Protein AF-A0A9Q9HZM0-F1 (afdb_monomer_lite)

Foldseek 3Di:
DDLCLLCVLLVNNPDPPCSVVLVVLLVVLQVVLCVQQVHRQCVVCVVDHDPLQVNLSSVSSNVVVVCVVVVHDCPPPDRDPSSCVSSVVSRDPD

Sequence (94 aa):
MPLETVKAGVSAGGFTADDALLSRLAAASEVSIAGYLRFDLADEFPDGIPADLEQAIIELVRFFYEAHQDGRGTEGQGLPPLVRTLLAPHRKFL

Radius of gyration: 13.19 Å; chains: 1; bounding box: 25×29×34 Å

pLDDT: mean 88.4, std 7.7, range [57.06, 95.94]

Secondary structure (DSSP, 8-state):
--HHHHHHHTT-TT-STTHHHHHHHHHHHHHHHHHHHTS-HHHH-TT---HHHHHHHHHHHHHHHHHHHTT---TT--S-HHHHHHHGGG----

Structure (mmCIF, N/CA/C/O backbone):
data_AF-A0A9Q9HZM0-F1
#
_entry.id   AF-A0A9Q9HZM0-F1
#
loop_
_atom_site.group_PDB
_atom_site.id
_atom_site.type_symbol
_atom_site.label_atom_id
_atom_site.label_alt_id
_atom_site.label_comp_id
_atom_site.label_asym_id
_atom_site.label_entity_id
_atom_site.label_seq_id
_atom_site.pdbx_PDB_ins_code
_atom_site.Cartn_x
_atom_site.Cartn_y
_atom_site.Cartn_z
_atom_site.occupancy
_atom_site.B_iso_or_equiv
_atom_site.auth_seq_id
_atom_site.auth_comp_id
_atom_site.auth_asym_id
_atom_site.auth_atom_id
_atom_site.pdbx_PDB_model_num
ATOM 1 N N . MET A 1 1 ? 1.105 -8.968 3.466 1.00 84.25 1 MET A N 1
ATOM 2 C CA . MET A 1 1 ? 0.258 -9.490 2.355 1.00 84.25 1 MET A CA 1
ATOM 3 C C . MET A 1 1 ? 1.037 -10.486 1.472 1.00 84.25 1 MET A C 1
ATOM 5 O O . MET A 1 1 ? 2.245 -10.311 1.344 1.00 84.25 1 MET A O 1
ATOM 9 N N . PRO A 1 2 ? 0.412 -11.519 0.860 1.00 89.12 2 PRO A N 1
ATOM 10 C CA . PRO A 1 2 ? 1.091 -12.434 -0.073 1.00 89.12 2 PRO A CA 1
ATOM 11 C C . PRO A 1 2 ? 1.558 -11.752 -1.372 1.00 89.12 2 PRO A C 1
ATOM 13 O O . PRO A 1 2 ? 0.837 -10.935 -1.942 1.00 89.12 2 PRO A O 1
ATOM 16 N N . LEU A 1 3 ? 2.733 -12.133 -1.888 1.00 88.19 3 LEU A N 1
ATOM 17 C CA . LEU A 1 3 ? 3.309 -11.543 -3.109 1.00 88.19 3 LEU A CA 1
ATOM 18 C C . LEU A 1 3 ? 2.424 -11.744 -4.352 1.00 88.19 3 LEU A C 1
ATOM 20 O O . LEU A 1 3 ? 2.302 -10.837 -5.169 1.00 88.19 3 LEU A O 1
ATOM 24 N N . GLU A 1 4 ? 1.769 -12.897 -4.481 1.00 89.75 4 GLU A N 1
ATOM 25 C CA . GLU A 1 4 ? 0.861 -13.185 -5.602 1.00 89.75 4 GLU A CA 1
ATOM 26 C C . GLU A 1 4 ? -0.319 -12.199 -5.660 1.00 89.75 4 GLU A C 1
ATOM 28 O O . GLU A 1 4 ? -0.692 -11.745 -6.741 1.00 89.75 4 GLU A O 1
ATOM 33 N N . THR A 1 5 ? -0.851 -11.791 -4.502 1.00 89.19 5 THR A N 1
ATOM 34 C CA . THR A 1 5 ? -1.903 -10.767 -4.405 1.00 89.19 5 THR A CA 1
ATOM 35 C C . THR A 1 5 ? -1.403 -9.420 -4.921 1.00 89.19 5 THR A C 1
ATOM 37 O O . THR A 1 5 ? -2.074 -8.769 -5.722 1.00 89.19 5 THR A O 1
ATOM 40 N N . VAL A 1 6 ? -0.184 -9.029 -4.535 1.00 90.25 6 VAL A N 1
ATOM 41 C CA . VAL A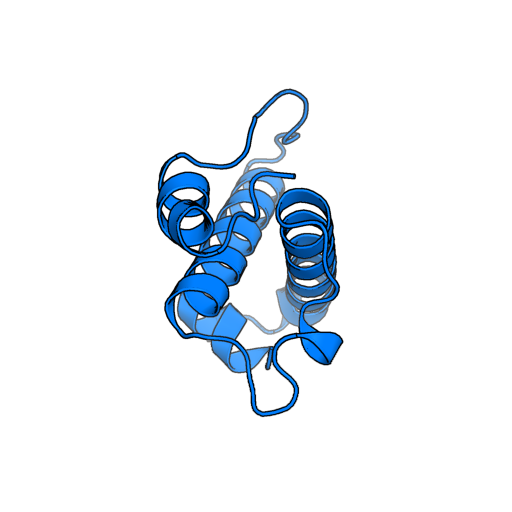 1 6 ? 0.455 -7.794 -5.014 1.00 90.25 6 VAL A CA 1
ATOM 42 C C . VAL A 1 6 ? 0.637 -7.839 -6.527 1.00 90.25 6 VAL A C 1
ATOM 44 O O . VAL A 1 6 ? 0.250 -6.903 -7.222 1.00 90.25 6 VAL A O 1
ATOM 47 N N . LYS A 1 7 ? 1.178 -8.943 -7.053 1.00 90.25 7 LYS A N 1
ATOM 48 C CA . LYS A 1 7 ? 1.412 -9.133 -8.490 1.00 90.25 7 LYS A CA 1
ATOM 49 C C . LYS A 1 7 ? 0.119 -9.070 -9.295 1.00 90.25 7 LYS A C 1
ATOM 51 O O . LYS A 1 7 ? 0.105 -8.448 -10.357 1.00 90.25 7 LYS A O 1
ATOM 56 N N . ALA A 1 8 ? -0.96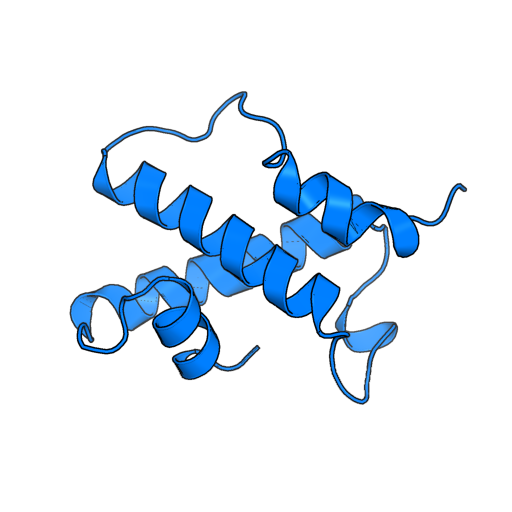1 -9.670 -8.798 1.00 87.75 8 ALA A N 1
ATOM 57 C CA . ALA A 1 8 ? -2.277 -9.554 -9.416 1.00 87.75 8 ALA A CA 1
ATOM 58 C C . ALA A 1 8 ? -2.764 -8.094 -9.418 1.00 87.75 8 ALA A C 1
ATOM 60 O O . ALA A 1 8 ? -3.170 -7.585 -10.463 1.00 87.75 8 ALA A O 1
ATOM 61 N N . GLY A 1 9 ? -2.644 -7.399 -8.283 1.00 85.44 9 GLY A N 1
ATOM 62 C CA . GLY A 1 9 ? -3.086 -6.014 -8.115 1.00 85.44 9 GLY A CA 1
ATOM 63 C C . GLY A 1 9 ? -2.346 -4.996 -8.990 1.00 85.44 9 GLY A C 1
ATOM 64 O O . GLY A 1 9 ? -2.960 -4.065 -9.509 1.00 85.44 9 GLY A O 1
ATOM 65 N N . VAL A 1 10 ? -1.046 -5.197 -9.230 1.00 86.62 10 VAL A N 1
ATOM 66 C CA . VAL A 1 10 ? -0.233 -4.313 -10.089 1.00 86.62 10 VAL A CA 1
ATOM 67 C C . VAL A 1 10 ? -0.133 -4.790 -11.542 1.00 86.62 10 VAL A C 1
ATOM 69 O O . VAL A 1 10 ? 0.621 -4.224 -12.327 1.00 86.62 10 VAL A O 1
ATOM 72 N N . SER A 1 11 ? -0.897 -5.821 -11.927 1.00 83.31 11 SER A N 1
ATOM 73 C CA . SER A 1 11 ? -0.858 -6.427 -13.271 1.00 83.31 11 SER A CA 1
ATOM 74 C C . SER A 1 11 ? 0.520 -6.991 -13.677 1.00 83.31 11 SER A C 1
ATOM 76 O O . SER A 1 11 ? 0.853 -7.038 -14.860 1.00 83.31 11 SER A O 1
ATOM 78 N N . ALA A 1 12 ? 1.308 -7.474 -12.708 1.00 77.50 12 ALA A N 1
ATOM 79 C CA . ALA A 1 12 ? 2.634 -8.080 -12.901 1.00 77.50 12 ALA A CA 1
ATOM 80 C C . ALA A 1 12 ? 2.652 -9.619 -12.738 1.00 77.50 12 ALA A C 1
ATOM 82 O O . ALA A 1 12 ? 3.711 -10.219 -12.570 1.00 77.50 12 ALA A O 1
ATOM 83 N N . GLY A 1 13 ? 1.494 -10.289 -12.804 1.00 67.12 13 GLY A N 1
ATOM 84 C CA . GLY A 1 13 ? 1.348 -11.734 -12.546 1.00 67.12 13 GLY A CA 1
ATOM 85 C C . GLY A 1 13 ? 2.239 -12.670 -13.383 1.00 67.12 13 GLY A C 1
ATOM 86 O O . GLY A 1 13 ? 2.528 -13.778 -12.946 1.00 67.12 13 GLY A O 1
ATOM 87 N N . GLY A 1 14 ? 2.712 -12.229 -14.554 1.00 66.62 14 GLY A N 1
ATOM 88 C CA . GLY A 1 14 ? 3.580 -13.019 -15.439 1.00 66.62 14 GLY A CA 1
ATOM 89 C C . GLY A 1 14 ? 5.085 -12.762 -15.299 1.00 66.62 14 GLY A C 1
ATOM 90 O O . GLY A 1 14 ? 5.870 -13.464 -15.935 1.00 66.62 14 GLY A O 1
ATOM 91 N N . PHE A 1 15 ? 5.506 -11.775 -14.502 1.00 72.12 15 PHE A N 1
ATOM 92 C CA . PHE A 1 15 ? 6.905 -11.346 -14.424 1.00 72.12 15 PHE A CA 1
ATOM 93 C C . PHE A 1 15 ? 7.511 -11.773 -13.088 1.00 72.12 15 PHE A C 1
ATOM 95 O O . PHE A 1 15 ? 7.079 -11.326 -12.032 1.00 72.12 15 PHE A O 1
ATOM 102 N N . THR A 1 16 ? 8.509 -12.658 -13.129 1.00 79.44 16 THR A N 1
ATOM 103 C CA . THR A 1 16 ? 9.274 -13.068 -11.935 1.00 79.44 16 THR A CA 1
ATOM 104 C C . THR A 1 16 ? 10.490 -12.179 -11.682 1.00 79.44 16 THR A C 1
ATOM 106 O O . THR A 1 16 ? 11.026 -12.159 -10.578 1.00 79.44 16 THR A O 1
ATOM 109 N N . ALA A 1 17 ? 10.928 -11.421 -12.694 1.00 83.00 17 ALA A N 1
ATOM 110 C CA . ALA A 1 17 ? 12.087 -10.533 -12.598 1.00 83.00 17 ALA A CA 1
ATOM 111 C C . ALA A 1 17 ? 11.913 -9.456 -11.512 1.00 83.00 17 ALA A C 1
ATOM 113 O O . ALA A 1 17 ? 12.889 -9.060 -10.876 1.00 83.00 17 ALA A O 1
ATOM 114 N N . ASP A 1 18 ? 10.669 -9.049 -11.257 1.00 86.81 18 ASP A N 1
ATOM 115 C CA . ASP A 1 18 ? 10.337 -7.978 -10.322 1.00 86.81 18 ASP A CA 1
ATOM 116 C C . ASP A 1 18 ? 9.902 -8.485 -8.940 1.00 86.81 18 ASP A C 1
ATOM 118 O O . ASP A 1 18 ? 9.614 -7.675 -8.064 1.00 86.81 18 ASP A O 1
ATOM 122 N N . ASP A 1 19 ? 9.901 -9.799 -8.683 1.00 92.19 19 ASP A N 1
ATOM 123 C CA . ASP A 1 19 ? 9.405 -10.379 -7.422 1.00 92.19 19 ASP A CA 1
ATOM 124 C C . ASP A 1 19 ? 10.110 -9.788 -6.187 1.00 92.19 19 ASP A C 1
ATOM 126 O O . ASP A 1 19 ? 9.475 -9.435 -5.186 1.00 92.19 19 ASP A O 1
ATO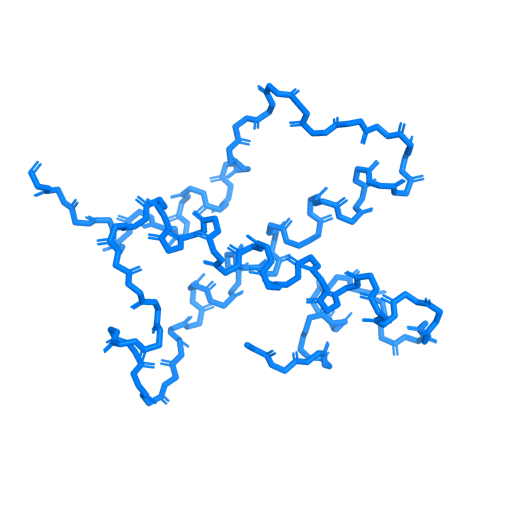M 130 N N . ALA A 1 20 ? 11.435 -9.627 -6.265 1.00 92.44 20 ALA A N 1
ATOM 131 C CA . ALA A 1 20 ? 12.234 -9.038 -5.192 1.00 92.44 20 ALA A CA 1
ATOM 132 C C . ALA A 1 20 ? 11.952 -7.539 -5.000 1.00 92.44 20 ALA A C 1
ATOM 134 O O . ALA A 1 20 ? 11.991 -7.043 -3.873 1.00 92.44 20 ALA A O 1
ATOM 135 N N . LEU A 1 21 ? 11.674 -6.813 -6.086 1.00 91.62 21 LEU A N 1
ATOM 136 C CA . LEU A 1 21 ? 11.310 -5.401 -6.036 1.00 91.62 21 LEU A CA 1
ATOM 137 C C . LEU A 1 21 ? 9.908 -5.235 -5.440 1.00 91.62 21 LEU A C 1
ATOM 139 O O . LEU A 1 21 ? 9.750 -4.512 -4.460 1.00 91.62 21 LEU A O 1
ATOM 143 N N . LEU A 1 22 ? 8.918 -5.958 -5.963 1.00 92.94 22 LEU A N 1
ATOM 144 C CA . LEU A 1 22 ? 7.532 -5.929 -5.495 1.00 92.94 22 LEU A CA 1
ATOM 145 C C . LEU A 1 22 ? 7.417 -6.327 -4.021 1.00 92.94 22 LEU A C 1
ATOM 147 O O . LEU A 1 22 ? 6.697 -5.671 -3.274 1.00 92.94 22 LEU A O 1
ATOM 151 N N . SER A 1 23 ? 8.190 -7.319 -3.565 1.00 94.25 23 SER A N 1
ATOM 152 C CA . SER A 1 23 ? 8.245 -7.684 -2.142 1.00 94.25 23 SER A CA 1
ATOM 153 C C . SER A 1 23 ? 8.751 -6.533 -1.263 1.00 94.25 23 SER A C 1
ATOM 155 O O . SER A 1 23 ? 8.188 -6.265 -0.203 1.00 94.25 23 SER A O 1
ATOM 157 N N . ARG A 1 24 ? 9.796 -5.812 -1.700 1.00 94.00 24 ARG A N 1
ATOM 158 C CA . ARG A 1 24 ? 10.321 -4.648 -0.962 1.00 94.00 24 ARG A CA 1
ATOM 159 C C . ARG A 1 24 ? 9.334 -3.485 -0.962 1.00 94.00 24 ARG A C 1
ATOM 161 O O . ARG A 1 24 ? 9.162 -2.844 0.071 1.00 94.00 24 ARG A O 1
ATOM 168 N N . LEU A 1 25 ? 8.686 -3.222 -2.096 1.00 94.44 25 LEU A N 1
ATOM 169 C CA . LEU A 1 25 ? 7.686 -2.162 -2.211 1.00 94.44 25 LEU A CA 1
ATOM 170 C C . LEU A 1 25 ? 6.448 -2.455 -1.360 1.00 94.44 25 LEU A C 1
ATOM 172 O O . LEU A 1 25 ? 5.919 -1.535 -0.739 1.00 94.44 25 LEU A O 1
ATOM 176 N N . ALA A 1 26 ? 6.018 -3.716 -1.281 1.00 94.69 26 ALA A N 1
ATOM 177 C CA . ALA A 1 26 ? 4.929 -4.137 -0.405 1.00 94.69 26 ALA A CA 1
ATOM 178 C C . ALA A 1 26 ? 5.265 -3.860 1.066 1.00 94.69 26 ALA A C 1
ATOM 180 O O . ALA A 1 26 ? 4.506 -3.166 1.738 1.00 94.69 26 ALA A O 1
ATOM 181 N N . ALA A 1 27 ? 6.445 -4.286 1.531 1.00 93.81 27 ALA A N 1
ATOM 182 C CA . ALA A 1 27 ? 6.895 -4.010 2.896 1.00 93.81 27 ALA A CA 1
ATOM 183 C C . ALA A 1 27 ? 6.990 -2.499 3.189 1.00 93.81 27 ALA A C 1
ATOM 185 O O . ALA A 1 27 ? 6.538 -2.033 4.233 1.00 93.81 27 ALA A O 1
ATOM 186 N N . ALA A 1 28 ? 7.530 -1.708 2.255 1.00 92.62 28 ALA A N 1
ATOM 187 C CA . ALA A 1 28 ? 7.605 -0.254 2.402 1.00 92.62 28 ALA A CA 1
ATOM 188 C C . ALA A 1 28 ? 6.214 0.405 2.461 1.00 92.62 28 ALA A C 1
ATOM 190 O O . ALA A 1 28 ? 6.002 1.346 3.227 1.00 92.62 28 ALA A O 1
ATOM 191 N N . SER A 1 29 ? 5.262 -0.100 1.674 1.00 94.19 29 SER A N 1
ATOM 192 C CA . SER A 1 29 ? 3.887 0.403 1.632 1.00 94.19 29 SER A CA 1
ATOM 193 C C . SER A 1 29 ? 3.128 0.085 2.920 1.00 94.19 29 SER A C 1
ATOM 195 O O . SER A 1 29 ? 2.460 0.969 3.455 1.00 94.19 29 SER A O 1
ATOM 197 N N . GLU A 1 30 ? 3.288 -1.125 3.465 1.00 93.69 30 GLU A N 1
ATOM 198 C CA . GLU A 1 30 ? 2.735 -1.513 4.771 1.00 93.69 30 GLU A CA 1
ATOM 199 C C . GLU A 1 30 ? 3.260 -0.589 5.886 1.00 93.69 30 GLU A C 1
ATOM 201 O O . GLU A 1 30 ? 2.467 -0.020 6.636 1.00 93.69 30 GLU A O 1
ATOM 206 N N . VAL A 1 31 ? 4.575 -0.332 5.933 1.00 92.62 31 VAL A N 1
ATOM 207 C CA . VAL A 1 31 ? 5.186 0.602 6.901 1.00 92.62 31 VAL A CA 1
ATOM 208 C C . VAL A 1 31 ? 4.666 2.033 6.724 1.00 92.62 31 VAL A C 1
ATOM 210 O O . VAL A 1 31 ? 4.375 2.717 7.707 1.00 92.62 31 VAL A O 1
ATOM 213 N N . SER A 1 32 ? 4.534 2.507 5.482 1.00 91.88 32 SER A N 1
ATOM 214 C CA . SE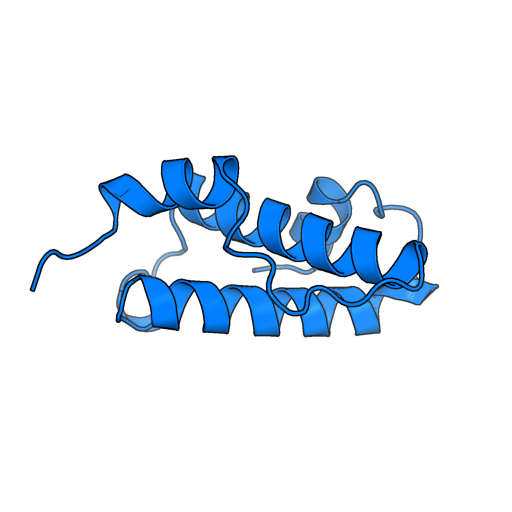R A 1 32 ? 4.037 3.857 5.196 1.00 91.88 32 SER A CA 1
ATOM 215 C C . SER A 1 32 ? 2.592 4.043 5.669 1.00 91.88 32 SER A C 1
ATOM 217 O O . SER A 1 32 ? 2.269 5.051 6.304 1.00 91.88 32 SER A O 1
ATOM 219 N N . ILE A 1 33 ? 1.736 3.048 5.419 1.00 93.25 33 ILE A N 1
ATOM 220 C CA . ILE A 1 33 ? 0.335 3.052 5.846 1.00 93.25 33 ILE A CA 1
ATOM 221 C C . ILE A 1 33 ? 0.227 2.945 7.369 1.00 93.25 33 ILE A C 1
ATOM 223 O O . ILE A 1 33 ? -0.493 3.744 7.967 1.00 93.25 33 ILE A O 1
ATOM 227 N N . ALA A 1 34 ? 0.981 2.047 8.008 1.00 92.88 34 ALA A N 1
ATOM 228 C CA . ALA A 1 34 ? 1.040 1.936 9.467 1.00 92.88 34 ALA A CA 1
ATOM 229 C C . ALA A 1 34 ? 1.445 3.271 10.119 1.00 92.88 34 ALA A C 1
ATOM 231 O O . ALA A 1 34 ? 0.790 3.756 11.043 1.00 92.88 34 ALA A O 1
ATOM 232 N N . GLY A 1 35 ? 2.469 3.940 9.574 1.00 91.44 35 GLY A N 1
ATOM 233 C CA . GLY A 1 35 ? 2.896 5.266 10.026 1.00 91.44 35 GLY A CA 1
ATOM 234 C C . GLY A 1 35 ? 1.828 6.350 9.837 1.00 91.44 35 GLY A C 1
ATOM 235 O O . GLY A 1 35 ? 1.648 7.202 10.711 1.00 91.44 35 GLY A O 1
ATOM 236 N N . TYR A 1 36 ? 1.084 6.312 8.728 1.00 91.69 36 TYR A N 1
ATOM 237 C CA . TYR A 1 36 ? -0.024 7.237 8.471 1.00 91.69 36 TYR A CA 1
ATOM 238 C C . TYR A 1 36 ? -1.199 7.028 9.439 1.00 91.69 36 TYR A C 1
ATOM 240 O O . TYR A 1 36 ? -1.764 8.001 9.948 1.00 91.69 36 TYR A O 1
ATOM 248 N N . LEU A 1 37 ? -1.555 5.768 9.699 1.00 92.75 37 LEU A N 1
ATOM 249 C CA . LEU A 1 37 ? -2.662 5.375 10.574 1.00 92.75 37 LEU A CA 1
ATOM 250 C C . LEU A 1 37 ? -2.302 5.409 12.068 1.00 92.75 37 LEU A C 1
ATOM 252 O O . LEU A 1 37 ? -3.199 5.494 12.906 1.00 92.75 37 LEU A O 1
ATOM 256 N N . ARG A 1 38 ? -1.001 5.443 12.389 1.00 92.38 38 ARG A N 1
ATOM 257 C CA . ARG A 1 38 ? -0.421 5.477 13.744 1.00 92.38 38 ARG A CA 1
ATOM 258 C C . ARG A 1 38 ? -0.684 4.219 14.575 1.00 92.38 38 ARG A C 1
ATOM 260 O O . ARG A 1 38 ? -0.830 4.308 15.792 1.00 92.38 38 ARG A O 1
ATOM 267 N N . PHE A 1 39 ? -0.717 3.062 13.931 1.00 92.12 39 PHE A N 1
ATOM 268 C CA . PHE A 1 39 ? -0.731 1.763 14.596 1.00 92.12 39 PHE A CA 1
ATOM 269 C C . PHE A 1 39 ? -0.068 0.715 13.703 1.00 92.12 39 PHE A C 1
ATOM 271 O O . PHE A 1 39 ? 0.046 0.909 12.492 1.00 92.12 39 PHE A O 1
ATOM 278 N N . ASP A 1 40 ? 0.383 -0.377 14.311 1.00 91.31 40 ASP A N 1
ATOM 279 C CA . ASP A 1 40 ? 0.904 -1.522 13.574 1.00 91.31 40 ASP A CA 1
ATOM 280 C C . ASP A 1 40 ? -0.257 -2.337 12.983 1.00 91.31 40 ASP A C 1
ATOM 282 O O . ASP A 1 40 ? -1.232 -2.642 13.673 1.00 91.31 40 ASP A O 1
ATOM 286 N N . LEU A 1 41 ? -0.184 -2.645 11.685 1.00 90.94 41 LEU A N 1
ATOM 287 C CA . LEU A 1 41 ? -1.264 -3.343 10.983 1.00 90.94 41 LEU A CA 1
ATOM 288 C C . LEU A 1 41 ? -1.427 -4.792 11.458 1.00 90.94 41 LEU A C 1
ATOM 290 O O . LEU A 1 41 ? -2.552 -5.284 11.470 1.00 90.94 41 LEU A O 1
ATOM 294 N N . ALA A 1 42 ? -0.336 -5.469 11.829 1.00 90.44 42 ALA A N 1
ATOM 295 C CA . ALA A 1 42 ? -0.383 -6.849 12.300 1.00 90.44 42 ALA A CA 1
ATOM 296 C C . ALA A 1 42 ? -0.942 -6.931 13.727 1.00 90.44 42 ALA A C 1
ATOM 298 O O . ALA A 1 42 ? -1.680 -7.866 14.032 1.00 90.44 42 ALA A O 1
ATOM 299 N N . ASP A 1 43 ? -0.644 -5.937 14.569 1.00 92.69 43 ASP A N 1
ATOM 300 C CA . ASP A 1 43 ? -1.202 -5.848 15.922 1.00 92.69 43 ASP A CA 1
ATOM 301 C C . ASP A 1 43 ? -2.697 -5.486 15.916 1.00 92.69 43 ASP A C 1
ATOM 303 O O . ASP A 1 43 ? -3.475 -6.055 16.683 1.00 92.69 43 ASP A O 1
ATOM 307 N N . GLU A 1 44 ? -3.120 -4.540 15.068 1.00 93.88 44 GLU A N 1
ATOM 308 C CA . GLU A 1 44 ? -4.526 -4.107 14.997 1.00 93.88 44 GLU A CA 1
ATOM 309 C C . GLU A 1 44 ? -5.415 -5.142 14.287 1.00 93.88 44 GLU A C 1
ATOM 311 O O . GLU A 1 44 ? -6.582 -5.309 14.645 1.00 93.88 44 GLU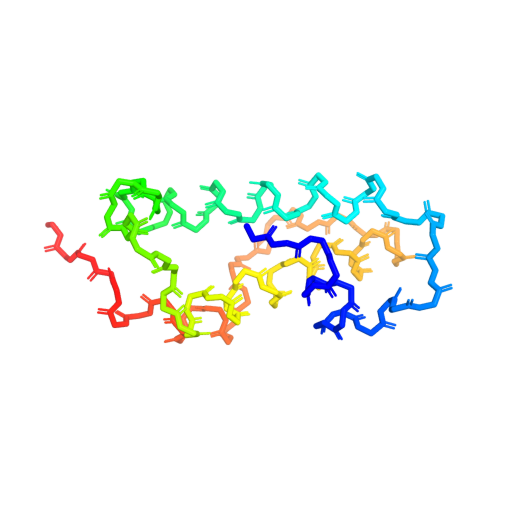 A O 1
ATOM 316 N N . PHE A 1 45 ? -4.870 -5.853 13.294 1.00 92.06 45 PHE A N 1
ATOM 317 C CA . PHE A 1 45 ? -5.605 -6.810 12.466 1.00 92.06 45 PHE A CA 1
ATOM 318 C C . PHE A 1 45 ? -4.929 -8.196 12.436 1.00 92.06 45 PHE A C 1
ATOM 320 O O . PHE A 1 45 ? -4.482 -8.646 11.375 1.00 92.06 45 PHE A O 1
ATOM 327 N N . PRO A 1 46 ? -4.878 -8.915 13.577 1.00 91.94 46 PRO A N 1
ATOM 328 C CA . PRO A 1 46 ? -4.165 -10.193 13.687 1.00 91.94 46 PRO A CA 1
ATOM 329 C C . PRO A 1 46 ? -4.784 -11.310 12.835 1.00 91.94 46 PRO A C 1
ATOM 331 O O . PRO A 1 46 ? -4.078 -12.212 12.387 1.00 91.94 46 PRO A O 1
ATOM 334 N N . ASP A 1 47 ? -6.092 -11.231 12.573 1.00 91.81 47 ASP A N 1
ATOM 335 C CA . ASP A 1 47 ? -6.833 -12.197 11.751 1.00 91.81 47 ASP A CA 1
ATOM 336 C C . ASP A 1 47 ? -6.782 -11.873 10.247 1.00 91.81 47 ASP A C 1
ATOM 338 O O . ASP A 1 47 ? -7.360 -12.591 9.428 1.00 91.81 47 ASP A O 1
ATOM 342 N N . GLY A 1 48 ? -6.085 -10.799 9.870 1.00 89.06 48 GLY A N 1
ATOM 343 C CA . GLY A 1 48 ? -5.952 -10.353 8.491 1.00 89.06 48 GLY A CA 1
ATOM 344 C C . GLY A 1 48 ? -6.453 -8.932 8.271 1.00 89.06 48 GLY A C 1
ATOM 345 O O . GLY A 1 48 ? -7.369 -8.443 8.930 1.00 89.06 48 GLY A O 1
ATOM 346 N N . ILE A 1 49 ? -5.828 -8.272 7.301 1.00 91.38 49 ILE A N 1
ATOM 347 C CA . ILE A 1 49 ? -6.050 -6.864 6.996 1.00 91.38 49 ILE A CA 1
ATOM 348 C C . ILE A 1 49 ? -7.408 -6.697 6.277 1.00 91.38 49 ILE A C 1
ATOM 350 O O . ILE A 1 49 ? -7.708 -7.471 5.365 1.00 91.38 49 ILE A O 1
ATOM 354 N N . PRO A 1 50 ? -8.228 -5.691 6.634 1.00 93.56 50 PRO A N 1
ATOM 355 C CA . PRO A 1 50 ? -9.423 -5.318 5.882 1.00 93.56 50 PRO A CA 1
ATOM 356 C C . PRO A 1 50 ? -9.160 -5.099 4.384 1.00 93.56 50 PRO A C 1
ATOM 358 O O . PRO A 1 50 ? -8.117 -4.578 3.991 1.00 93.56 50 PRO A O 1
ATOM 361 N N . ALA A 1 51 ? -10.134 -5.454 3.542 1.00 92.81 51 ALA A N 1
ATOM 362 C CA . ALA A 1 51 ? -9.985 -5.426 2.082 1.00 92.81 51 ALA A CA 1
ATOM 363 C C . ALA A 1 51 ? -9.692 -4.026 1.506 1.00 92.81 51 ALA A C 1
ATOM 365 O O . ALA A 1 51 ? -9.013 -3.892 0.493 1.00 92.81 51 ALA A O 1
ATOM 366 N N . ASP A 1 52 ? -10.190 -2.969 2.143 1.00 93.44 52 ASP A N 1
ATOM 367 C CA . ASP A 1 52 ? -9.915 -1.586 1.751 1.00 93.44 52 ASP A CA 1
ATOM 368 C C . ASP A 1 52 ? -8.474 -1.161 2.071 1.00 93.44 52 ASP A C 1
ATOM 370 O O . ASP A 1 52 ? -7.840 -0.486 1.257 1.00 93.44 52 ASP A O 1
ATOM 374 N N . LEU A 1 53 ? -7.927 -1.601 3.206 1.00 94.38 53 LEU A N 1
ATOM 375 C CA . LEU A 1 53 ? -6.512 -1.437 3.538 1.00 94.38 53 LEU A CA 1
ATOM 376 C C . LEU A 1 53 ? -5.612 -2.296 2.641 1.00 94.38 53 LEU A C 1
ATOM 378 O O . LEU A 1 53 ? -4.563 -1.818 2.213 1.00 94.38 53 LEU A O 1
ATOM 382 N N . GLU A 1 54 ? -6.028 -3.517 2.294 1.00 94.56 54 GLU A N 1
ATOM 383 C CA . GLU A 1 54 ? -5.323 -4.343 1.307 1.00 94.56 54 GLU A CA 1
ATOM 384 C C . GLU A 1 54 ? -5.232 -3.620 -0.045 1.00 94.56 54 GLU A C 1
ATOM 386 O O . GLU A 1 54 ? -4.136 -3.447 -0.586 1.00 94.56 54 GLU A O 1
ATOM 391 N N . GLN A 1 55 ? -6.356 -3.091 -0.542 1.00 95.25 55 GLN A N 1
ATOM 392 C CA . GLN A 1 55 ? -6.370 -2.290 -1.766 1.00 95.25 55 GLN A CA 1
ATOM 393 C C . GLN A 1 55 ? -5.494 -1.036 -1.636 1.00 95.25 55 GLN A C 1
ATOM 395 O O . GLN A 1 55 ? -4.785 -0.685 -2.577 1.00 95.25 55 GLN A O 1
ATOM 400 N N . ALA A 1 56 ? -5.491 -0.365 -0.481 1.00 95.94 56 ALA A N 1
ATOM 401 C CA . ALA A 1 56 ? -4.643 0.804 -0.255 1.00 95.94 56 ALA A CA 1
ATOM 402 C C . ALA A 1 56 ? -3.147 0.464 -0.362 1.00 95.94 56 ALA A C 1
ATOM 404 O O . ALA A 1 56 ? -2.389 1.239 -0.950 1.00 95.94 56 ALA A O 1
ATOM 405 N N . ILE A 1 57 ? -2.727 -0.697 0.159 1.00 95.25 57 ILE A N 1
ATOM 406 C CA . ILE A 1 57 ? -1.349 -1.185 0.016 1.00 95.25 57 ILE A CA 1
ATOM 407 C C . ILE A 1 57 ? -1.046 -1.455 -1.461 1.00 95.25 57 ILE A C 1
ATOM 409 O O . ILE A 1 57 ? -0.018 -1.000 -1.954 1.00 95.25 57 ILE A O 1
ATOM 413 N N . ILE A 1 58 ? -1.940 -2.135 -2.187 1.00 95.50 58 ILE A N 1
ATOM 414 C CA . ILE A 1 58 ? -1.763 -2.441 -3.617 1.00 95.50 58 ILE A CA 1
ATOM 415 C C . ILE A 1 58 ? -1.593 -1.164 -4.449 1.00 95.50 58 ILE A C 1
ATOM 417 O O . ILE A 1 58 ? -0.659 -1.073 -5.245 1.00 95.50 58 ILE A O 1
ATOM 421 N N . GLU A 1 59 ? -2.451 -0.163 -4.253 1.00 95.25 59 GLU A N 1
ATOM 422 C CA . GLU A 1 59 ? -2.374 1.109 -4.983 1.00 95.25 59 GLU A CA 1
ATOM 423 C C . GLU A 1 59 ? -1.084 1.875 -4.674 1.00 95.25 59 GLU A C 1
ATOM 425 O O . GLU A 1 59 ? -0.499 2.510 -5.554 1.00 95.25 59 GLU A O 1
ATOM 430 N N . LEU A 1 60 ? -0.599 1.797 -3.433 1.00 94.88 60 LEU A N 1
ATOM 431 C CA . LEU A 1 60 ? 0.658 2.429 -3.054 1.00 94.88 60 LEU A CA 1
ATOM 432 C C . LEU A 1 60 ? 1.872 1.695 -3.650 1.00 94.88 60 LEU A C 1
ATOM 434 O O . LEU A 1 60 ? 2.789 2.344 -4.155 1.00 94.88 60 LEU A O 1
ATOM 438 N N . VAL A 1 61 ? 1.853 0.358 -3.679 1.00 94.94 61 VAL A N 1
ATOM 439 C CA . VAL A 1 61 ? 2.876 -0.439 -4.374 1.00 94.94 61 VAL A CA 1
ATOM 440 C C . VAL A 1 61 ? 2.886 -0.108 -5.859 1.00 94.94 61 VAL A C 1
ATOM 442 O O . VAL A 1 61 ? 3.956 0.133 -6.413 1.00 94.94 61 VAL A O 1
ATOM 445 N N . ARG A 1 62 ? 1.709 -0.057 -6.492 1.00 93.00 62 ARG A N 1
ATOM 446 C CA . ARG A 1 62 ? 1.555 0.320 -7.899 1.00 93.00 62 ARG A CA 1
ATOM 447 C C . ARG A 1 62 ? 2.191 1.675 -8.177 1.00 93.00 62 ARG A C 1
ATOM 449 O O . ARG A 1 62 ? 3.005 1.783 -9.085 1.00 93.00 62 ARG A O 1
ATOM 456 N N . PHE A 1 63 ? 1.876 2.673 -7.357 1.00 92.19 63 PHE A N 1
ATOM 457 C CA . PHE A 1 63 ? 2.419 4.020 -7.480 1.00 92.19 63 PHE A CA 1
ATOM 458 C C . PHE A 1 63 ? 3.956 4.043 -7.429 1.00 92.19 63 PHE A C 1
ATOM 460 O O . PHE A 1 63 ? 4.594 4.656 -8.285 1.00 92.19 63 PHE A O 1
ATOM 467 N N . PHE A 1 64 ? 4.568 3.344 -6.467 1.00 91.75 64 PHE A N 1
ATOM 468 C CA . PHE A 1 64 ? 6.030 3.260 -6.389 1.00 91.75 64 PHE A CA 1
ATOM 469 C C . PHE A 1 64 ? 6.643 2.463 -7.539 1.00 91.75 64 PHE A C 1
ATOM 471 O O . PHE A 1 64 ? 7.712 2.816 -8.036 1.00 91.75 64 PHE A O 1
ATOM 478 N N . TYR A 1 65 ? 5.979 1.388 -7.955 1.00 91.31 65 TYR A N 1
ATOM 479 C CA . TYR A 1 65 ? 6.443 0.539 -9.039 1.00 91.31 65 TYR A CA 1
ATOM 480 C C . TYR A 1 65 ? 6.422 1.283 -10.378 1.00 91.31 65 TYR A C 1
ATOM 482 O O . TYR A 1 65 ? 7.425 1.291 -11.083 1.00 91.31 65 TYR A O 1
ATOM 490 N N . GLU A 1 66 ? 5.332 1.983 -10.695 1.00 90.00 66 GLU A N 1
ATOM 491 C CA . GLU A 1 66 ? 5.214 2.812 -11.900 1.00 90.00 66 GLU A CA 1
ATOM 492 C C . GLU A 1 66 ? 6.243 3.951 -11.897 1.00 90.00 66 GLU A C 1
ATOM 494 O O . GLU A 1 66 ? 6.933 4.157 -12.893 1.00 90.00 66 GLU A O 1
ATOM 499 N N . ALA A 1 67 ? 6.443 4.627 -10.758 1.00 88.69 67 ALA A N 1
ATOM 500 C CA . ALA A 1 67 ? 7.485 5.646 -10.635 1.00 88.69 67 ALA A CA 1
ATOM 501 C C . ALA A 1 67 ? 8.891 5.076 -10.895 1.00 88.69 67 ALA A C 1
ATOM 503 O O . ALA A 1 67 ? 9.688 5.694 -11.605 1.00 88.69 67 ALA A O 1
ATOM 504 N N . HIS A 1 68 ? 9.178 3.876 -10.378 1.00 87.06 68 HIS A N 1
ATOM 505 C CA . HIS A 1 68 ? 10.435 3.178 -10.635 1.00 87.06 68 HIS A CA 1
ATOM 506 C C . HIS A 1 68 ? 10.620 2.848 -12.123 1.00 87.06 68 HIS A C 1
ATOM 508 O O . HIS A 1 68 ? 11.691 3.114 -12.669 1.00 87.06 68 HIS A O 1
ATOM 514 N N . GLN A 1 69 ? 9.584 2.322 -12.784 1.00 86.19 69 GLN A N 1
ATOM 515 C CA . GLN A 1 69 ? 9.611 1.981 -14.213 1.00 86.19 69 GLN A CA 1
ATOM 516 C C . GLN A 1 69 ? 9.801 3.219 -15.104 1.00 86.19 69 GLN A C 1
ATOM 518 O O . GLN A 1 69 ? 10.547 3.174 -16.081 1.00 86.19 69 GLN A O 1
ATOM 523 N N . ASP A 1 70 ? 9.206 4.351 -14.727 1.00 86.44 70 ASP A N 1
ATOM 524 C CA . ASP A 1 70 ? 9.354 5.628 -15.433 1.00 86.44 70 ASP A CA 1
ATOM 525 C C . ASP A 1 70 ? 10.701 6.327 -15.162 1.00 86.44 70 ASP A C 1
ATOM 527 O O . ASP A 1 70 ? 10.971 7.399 -15.716 1.00 86.44 70 ASP A O 1
ATOM 531 N N . GLY A 1 71 ? 11.540 5.765 -14.282 1.00 84.06 71 GLY A N 1
ATOM 532 C CA . GLY A 1 71 ? 12.796 6.373 -13.839 1.00 84.06 71 GLY A CA 1
ATOM 533 C C . GLY A 1 71 ? 12.596 7.666 -13.041 1.00 84.06 71 GLY A C 1
ATOM 534 O O . GLY A 1 71 ? 13.490 8.513 -12.999 1.00 84.06 71 GLY A O 1
ATOM 535 N N . ARG A 1 72 ? 11.418 7.853 -12.434 1.00 80.44 72 ARG A N 1
ATOM 536 C CA . ARG A 1 72 ? 11.052 9.051 -11.669 1.00 80.44 72 ARG A CA 1
ATOM 537 C C . ARG A 1 72 ? 11.129 8.776 -10.171 1.00 80.44 72 ARG A C 1
ATOM 539 O O . ARG A 1 72 ? 10.723 7.726 -9.686 1.00 80.44 72 ARG A O 1
ATOM 546 N N . GLY A 1 73 ? 11.610 9.760 -9.417 1.00 74.94 73 GLY A N 1
ATOM 547 C CA . GLY A 1 73 ? 11.462 9.758 -7.964 1.00 74.94 73 GLY A CA 1
ATOM 548 C C . GLY A 1 73 ? 10.020 10.074 -7.554 1.00 74.94 73 GLY A C 1
ATOM 549 O O . GLY A 1 73 ? 9.323 10.830 -8.232 1.00 74.94 73 GLY A O 1
ATOM 550 N N . THR A 1 74 ? 9.585 9.544 -6.411 1.00 75.94 74 THR A N 1
ATOM 551 C CA . THR A 1 74 ? 8.308 9.912 -5.766 1.00 75.94 74 THR A CA 1
ATOM 552 C C . THR A 1 74 ? 8.466 11.057 -4.761 1.00 75.94 74 THR A C 1
ATOM 554 O O . THR A 1 74 ? 7.576 11.316 -3.952 1.00 75.94 74 THR A O 1
ATOM 557 N N . GLU A 1 75 ? 9.617 11.732 -4.767 1.00 74.81 75 GLU A N 1
ATOM 558 C CA . GLU A 1 75 ? 9.951 12.800 -3.827 1.00 74.81 75 GLU A CA 1
ATOM 559 C C . GLU A 1 75 ? 8.944 13.954 -3.928 1.00 74.81 75 GLU A C 1
ATOM 561 O O . GLU A 1 75 ? 8.612 14.430 -5.013 1.00 74.81 75 GLU A O 1
ATOM 566 N N . GLY A 1 76 ? 8.426 14.397 -2.781 1.00 67.56 76 GLY A N 1
ATOM 567 C CA . GLY A 1 76 ? 7.454 15.493 -2.705 1.00 67.56 76 GLY A CA 1
ATOM 568 C C . GLY A 1 76 ? 6.028 15.139 -3.143 1.00 67.56 76 GLY A C 1
ATOM 569 O O . GLY A 1 76 ? 5.132 15.968 -2.978 1.00 67.56 76 GLY A O 1
ATOM 570 N N . GLN A 1 77 ? 5.777 13.926 -3.643 1.00 74.94 77 GLN A N 1
ATOM 571 C CA . GLN A 1 77 ? 4.419 13.464 -3.915 1.00 74.94 77 GLN A CA 1
ATOM 572 C C . GLN A 1 77 ? 3.791 12.932 -2.622 1.00 74.94 77 GLN A C 1
ATOM 574 O O . GLN A 1 77 ? 4.333 12.054 -1.954 1.00 74.94 77 GLN A O 1
ATOM 579 N N . GLY A 1 78 ? 2.650 13.506 -2.234 1.00 78.25 78 GLY A N 1
ATOM 580 C CA . GLY A 1 78 ? 1.848 12.973 -1.133 1.00 78.25 78 GLY A CA 1
ATOM 581 C C . GLY A 1 78 ? 1.211 11.629 -1.498 1.00 78.25 78 GLY A C 1
ATOM 582 O O . GLY A 1 78 ? 1.264 11.200 -2.649 1.00 78.25 78 GLY A O 1
ATOM 583 N N . LEU A 1 79 ? 0.553 10.987 -0.526 1.00 84.56 79 LEU A N 1
ATOM 584 C CA . LEU A 1 79 ? -0.194 9.753 -0.788 1.00 84.56 79 LEU A CA 1
ATOM 585 C C . LEU A 1 79 ? -1.195 9.954 -1.942 1.00 84.56 79 LEU A C 1
ATOM 587 O O . LEU A 1 79 ? -1.902 10.977 -1.945 1.00 84.56 79 LEU A O 1
ATOM 591 N N . PRO A 1 80 ? -1.315 8.982 -2.868 1.00 89.12 80 PRO A N 1
ATOM 592 C CA . PRO A 1 80 ? -2.297 9.041 -3.941 1.00 89.12 80 PRO A CA 1
ATOM 593 C C . PRO A 1 80 ? -3.708 9.334 -3.400 1.00 89.12 80 PRO A C 1
ATOM 595 O O . PRO A 1 80 ? -4.076 8.831 -2.333 1.00 89.12 80 PRO A O 1
ATOM 598 N N . PRO A 1 81 ? -4.539 10.131 -4.103 1.00 90.06 81 PRO A N 1
ATOM 599 C CA . PRO A 1 81 ? -5.874 10.484 -3.625 1.00 90.06 81 PRO A CA 1
ATOM 600 C C . PRO A 1 81 ? -6.736 9.280 -3.245 1.00 90.06 81 PRO A C 1
ATOM 602 O O . PRO A 1 81 ? -7.363 9.315 -2.190 1.00 90.06 81 PRO A O 1
ATOM 605 N N . LEU A 1 82 ? -6.701 8.217 -4.055 1.00 90.38 82 LEU A N 1
ATOM 606 C CA . LEU A 1 82 ? -7.423 6.972 -3.800 1.00 90.38 82 LEU A CA 1
ATOM 607 C C . LEU A 1 82 ? -6.968 6.300 -2.499 1.00 90.38 82 LEU A C 1
ATOM 609 O O . LEU A 1 82 ? -7.808 5.946 -1.676 1.00 90.38 82 LEU A O 1
ATOM 613 N N . VAL A 1 83 ? -5.653 6.210 -2.271 1.00 93.69 83 VAL A N 1
ATOM 614 C CA . VAL A 1 83 ? -5.085 5.672 -1.024 1.00 93.69 83 VAL A CA 1
ATOM 615 C C . VAL A 1 83 ? -5.618 6.461 0.171 1.00 93.69 83 VAL A C 1
ATOM 617 O O . VAL A 1 83 ? -6.133 5.875 1.113 1.00 93.69 83 VAL A O 1
ATOM 620 N N . ARG A 1 84 ? -5.614 7.800 0.121 1.00 91.62 84 ARG A N 1
ATOM 621 C CA . ARG A 1 84 ? -6.163 8.618 1.223 1.00 91.62 84 ARG A CA 1
ATOM 622 C C . ARG A 1 84 ? -7.645 8.343 1.489 1.00 91.62 84 ARG A C 1
ATOM 624 O O . ARG A 1 84 ? -8.045 8.351 2.648 1.00 91.62 84 ARG A O 1
ATOM 631 N N . THR A 1 85 ? -8.446 8.123 0.447 1.00 94.44 85 THR A N 1
ATOM 632 C CA . THR A 1 85 ? -9.870 7.783 0.587 1.00 94.44 85 THR A CA 1
ATOM 633 C C . THR A 1 85 ? -10.059 6.431 1.270 1.00 94.44 85 THR A C 1
ATOM 635 O O . THR A 1 85 ? -10.883 6.336 2.175 1.00 94.44 85 THR A O 1
ATOM 638 N N . LEU A 1 86 ? -9.276 5.419 0.890 1.00 95.06 86 LEU A N 1
ATOM 639 C CA . LEU A 1 86 ? -9.328 4.082 1.493 1.00 95.06 86 LEU A CA 1
ATOM 640 C C . LEU A 1 86 ? -8.850 4.079 2.951 1.00 95.06 86 LEU A C 1
ATOM 642 O O . LEU A 1 86 ? -9.400 3.368 3.780 1.00 95.06 86 LEU A O 1
ATOM 646 N N . LEU A 1 87 ? -7.866 4.917 3.290 1.00 94.38 87 LE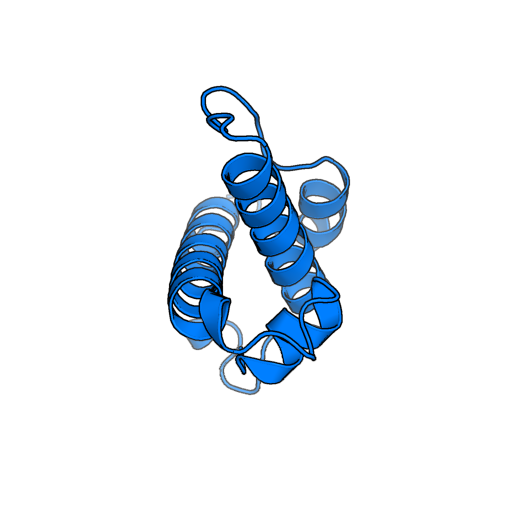U A N 1
ATOM 647 C CA . LEU A 1 87 ? -7.352 5.036 4.659 1.00 94.38 87 LEU A CA 1
ATOM 648 C C . LEU A 1 87 ? -8.245 5.881 5.582 1.00 94.38 87 LEU A C 1
ATOM 650 O O . LEU A 1 87 ? -8.106 5.806 6.802 1.00 94.38 87 LEU A O 1
ATOM 654 N N . ALA A 1 88 ? -9.137 6.713 5.035 1.00 92.56 88 ALA A N 1
ATOM 655 C CA . ALA A 1 88 ? -9.916 7.673 5.818 1.00 92.56 88 ALA A CA 1
ATOM 656 C C . ALA A 1 88 ? -10.770 7.041 6.941 1.00 92.56 88 ALA A C 1
ATOM 658 O O . ALA A 1 88 ? -10.745 7.591 8.043 1.00 92.56 88 ALA A O 1
ATOM 659 N N . PRO A 1 89 ? -11.471 5.905 6.734 1.00 91.69 89 PRO A N 1
ATOM 660 C CA . PRO A 1 89 ? -12.265 5.258 7.786 1.00 91.69 89 PRO A CA 1
ATOM 661 C C . PRO A 1 89 ? -11.428 4.703 8.945 1.00 91.69 89 PRO A C 1
ATOM 663 O O . PRO A 1 89 ? -11.925 4.586 10.061 1.00 91.69 89 PRO A O 1
ATOM 666 N N . HIS A 1 90 ? -10.159 4.382 8.687 1.00 90.94 90 HIS A N 1
ATOM 667 C CA . HIS A 1 90 ? -9.243 3.755 9.649 1.00 90.94 90 HIS A CA 1
ATOM 668 C C . HIS A 1 90 ? -8.421 4.770 10.438 1.00 90.94 90 HIS A C 1
ATOM 670 O O . HIS A 1 90 ? -7.696 4.420 11.370 1.00 90.94 90 HIS A O 1
ATOM 676 N N . ARG A 1 91 ? -8.491 6.047 10.056 1.00 87.31 91 ARG A N 1
ATOM 677 C CA . ARG A 1 91 ? -7.674 7.089 10.662 1.00 87.31 91 ARG A CA 1
ATOM 678 C C . ARG A 1 91 ? -8.201 7.429 12.053 1.00 87.31 91 ARG A C 1
ATOM 680 O O . ARG A 1 91 ? -9.259 8.036 12.204 1.00 87.31 91 ARG A O 1
ATOM 687 N N . LYS A 1 92 ? -7.414 7.104 13.077 1.00 80.56 92 LYS A N 1
ATOM 688 C CA . LYS A 1 92 ? -7.684 7.513 14.458 1.00 80.56 92 LYS A CA 1
ATOM 689 C C . LYS A 1 92 ? -7.349 9.006 14.602 1.00 80.56 92 LYS A C 1
ATOM 691 O O . LYS A 1 92 ? -6.192 9.409 14.462 1.00 80.56 92 LYS A O 1
ATOM 696 N N . PHE A 1 93 ? -8.364 9.843 14.829 1.00 68.50 93 PHE A N 1
ATOM 697 C CA . PHE A 1 93 ? -8.164 11.235 15.239 1.00 68.50 93 PHE A CA 1
ATOM 698 C C . PHE A 1 93 ? -7.769 11.225 16.719 1.00 68.50 93 PHE A C 1
ATOM 700 O O . PHE A 1 93 ? -8.629 11.101 17.587 1.00 68.50 93 PHE A O 1
ATOM 707 N N . LEU A 1 94 ? -6.461 11.250 16.979 1.00 57.06 94 LEU A N 1
ATOM 708 C CA . LEU A 1 94 ? -5.902 11.526 18.305 1.00 57.06 94 LEU A CA 1
ATOM 709 C C . LEU A 1 94 ? -5.984 13.021 18.612 1.00 57.06 94 LEU A C 1
ATOM 711 O O . LEU A 1 94 ? -5.653 13.808 17.692 1.00 57.06 94 LEU A O 1
#